Protein AF-A0A7Z0C105-F1 (afdb_monomer_lite)

pLDDT: mean 84.04, std 15.39, range [50.72, 97.62]

InterPro domains:
  IPR003482 Transcription factor WhiB [PTHR38839] (4-57)
  IPR034768 WhiB-like iron-sulfur binding domain [PF02467] (4-47)
  IPR034768 WhiB-like iron-sulfur binding domain [PS51674] (1-46)

Secondary structure (DSSP, 8-state):
--HHHHHHHHHHGGG-TTHHHHHHHHHHTT--SSEETTEEHHHHHHHHHH-TT--HHHHHHHHHHH-GGG-PPPP-----------

Radius of gyration: 14.62 Å; chains: 1; bounding box: 34×46×28 Å

Organism: NCBI:txid374514

Sequence (86 aa):
MRGAEQNKAKQVCQGCPVRTECLAEALDNQIEWGVWGGMTERERRALLRRRPNASWRQVLETARTQSPGDQAPAPAAVPVRAVRSA

Structure (mmCIF, N/CA/C/O backbone):
data_AF-A0A7Z0C105-F1
#
_entry.id   AF-A0A7Z0C105-F1
#
loop_
_atom_site.group_PDB
_atom_site.id
_atom_site.type_symbol
_atom_site.label_atom_id
_atom_site.label_alt_id
_atom_site.label_comp_id
_atom_site.label_asym_id
_atom_site.label_entity_id
_atom_site.label_seq_id
_atom_site.pdbx_PDB_ins_code
_atom_site.Cartn_x
_atom_site.Cartn_y
_atom_site.Cartn_z
_atom_site.occupancy
_atom_site.B_iso_or_equiv
_atom_site.auth_seq_id
_atom_site.auth_comp_id
_atom_site.auth_asym_id
_atom_site.auth_atom_id
_atom_site.pdbx_PDB_model_num
ATOM 1 N N . MET A 1 1 ? 13.851 -5.164 -9.477 1.00 61.47 1 MET A N 1
ATOM 2 C CA . MET A 1 1 ? 13.085 -4.176 -10.278 1.00 61.47 1 MET A CA 1
ATOM 3 C C . MET A 1 1 ? 13.775 -2.820 -10.165 1.00 61.47 1 MET A C 1
ATOM 5 O O . MET A 1 1 ? 14.130 -2.449 -9.054 1.00 61.47 1 MET A O 1
ATOM 9 N N . ARG A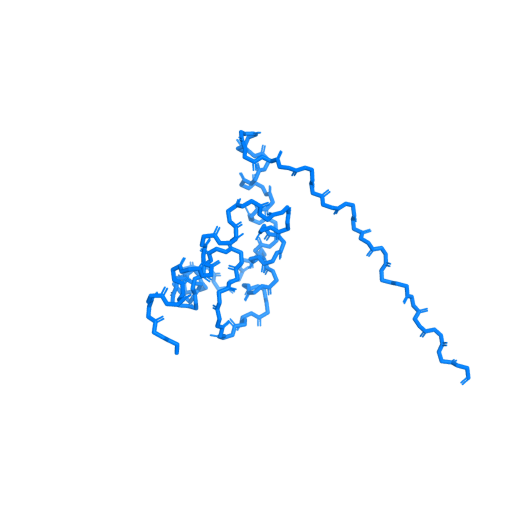 1 2 ? 14.027 -2.104 -11.269 1.00 81.31 2 ARG A N 1
ATOM 10 C CA . ARG A 1 2 ? 14.625 -0.752 -11.218 1.00 81.31 2 ARG A CA 1
ATOM 11 C C . ARG A 1 2 ? 13.566 0.277 -10.795 1.00 81.31 2 ARG A C 1
ATOM 13 O O . ARG A 1 2 ? 12.398 0.113 -11.136 1.00 81.31 2 ARG A O 1
ATOM 20 N N . GLY A 1 3 ? 13.966 1.344 -10.098 1.00 81.06 3 GLY A N 1
ATOM 21 C CA . GLY A 1 3 ? 13.036 2.362 -9.578 1.00 81.06 3 GLY A CA 1
ATOM 22 C C . GLY A 1 3 ? 12.163 3.031 -10.652 1.00 81.06 3 GLY A C 1
ATOM 23 O O . GLY A 1 3 ? 10.997 3.319 -10.402 1.00 81.06 3 GLY A O 1
ATOM 24 N N . ALA A 1 4 ? 12.678 3.192 -11.876 1.00 85.50 4 ALA A N 1
ATOM 25 C CA . ALA A 1 4 ? 11.909 3.729 -13.003 1.00 85.50 4 ALA A CA 1
ATOM 26 C C . ALA A 1 4 ? 10.689 2.859 -13.370 1.00 85.50 4 ALA A C 1
ATOM 28 O O . ALA A 1 4 ? 9.610 3.386 -13.627 1.00 85.50 4 ALA A O 1
ATOM 29 N N . GLU A 1 5 ? 10.827 1.532 -13.326 1.00 88.44 5 GLU A N 1
ATOM 30 C CA . GLU A 1 5 ? 9.725 0.602 -13.614 1.00 88.44 5 GLU A CA 1
ATOM 31 C C . GLU A 1 5 ? 8.686 0.589 -12.486 1.00 88.44 5 GLU A C 1
ATOM 33 O O . GLU A 1 5 ? 7.487 0.490 -12.737 1.00 88.44 5 GLU A O 1
ATOM 38 N N . GLN A 1 6 ? 9.125 0.774 -11.237 1.00 90.88 6 GLN A N 1
ATOM 39 C CA . GLN A 1 6 ? 8.211 0.953 -10.107 1.00 90.88 6 GLN A CA 1
ATOM 40 C C . GLN A 1 6 ? 7.396 2.240 -10.243 1.00 90.88 6 GLN 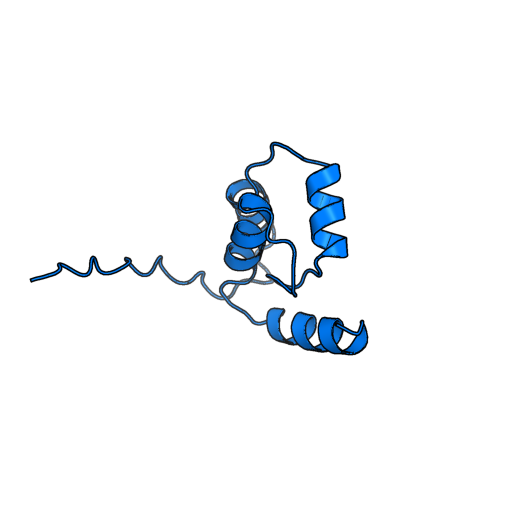A C 1
ATOM 42 O O . GLN A 1 6 ? 6.195 2.226 -9.995 1.00 90.88 6 GLN A O 1
ATOM 47 N N . ASN A 1 7 ? 8.014 3.338 -10.680 1.00 90.31 7 ASN A N 1
ATOM 48 C CA . ASN A 1 7 ? 7.310 4.605 -10.875 1.00 90.31 7 ASN A CA 1
ATOM 49 C C . ASN A 1 7 ? 6.246 4.512 -11.974 1.00 90.31 7 ASN A C 1
ATOM 51 O O . ASN A 1 7 ? 5.136 4.999 -11.770 1.00 90.31 7 ASN A O 1
ATOM 55 N N . LYS A 1 8 ? 6.543 3.832 -13.090 1.00 92.56 8 LYS A N 1
ATOM 56 C CA . LYS A 1 8 ? 5.542 3.544 -14.130 1.00 92.56 8 LYS A CA 1
ATOM 57 C C . LYS A 1 8 ? 4.361 2.754 -13.561 1.00 92.56 8 LYS A C 1
ATOM 59 O O . LYS A 1 8 ? 3.214 3.136 -13.761 1.00 92.56 8 LYS A O 1
ATOM 64 N N . ALA A 1 9 ? 4.627 1.706 -12.780 1.00 92.88 9 ALA A N 1
ATOM 65 C CA . ALA A 1 9 ? 3.569 0.928 -12.137 1.00 92.88 9 ALA A CA 1
ATOM 66 C C . ALA A 1 9 ? 2.737 1.766 -11.144 1.00 92.88 9 ALA A C 1
ATOM 68 O O . ALA A 1 9 ? 1.514 1.656 -11.121 1.00 92.88 9 ALA A O 1
ATOM 69 N N . LYS A 1 10 ? 3.370 2.657 -10.366 1.00 93.69 10 LYS A N 1
ATOM 70 C CA . LYS A 1 10 ? 2.657 3.567 -9.449 1.00 93.69 10 LYS A CA 1
ATOM 71 C C . LYS A 1 10 ? 1.696 4.502 -10.188 1.00 93.69 10 LYS A C 1
ATOM 73 O O . LYS A 1 10 ? 0.630 4.790 -9.653 1.00 93.69 10 LYS A O 1
ATOM 78 N N . GLN A 1 11 ? 2.048 4.961 -11.392 1.00 93.44 11 GLN A N 1
ATOM 79 C CA . GLN A 1 11 ? 1.174 5.819 -12.204 1.00 93.44 11 GLN A CA 1
ATOM 80 C C . GLN A 1 11 ? -0.105 5.089 -12.625 1.00 93.44 11 GLN A C 1
ATOM 82 O O . GLN A 1 11 ? -1.189 5.653 -12.506 1.00 93.44 11 GLN A O 1
ATOM 87 N N . VAL A 1 12 ? -0.002 3.812 -13.012 1.00 93.12 12 VAL A N 1
ATOM 88 C CA . VAL A 1 12 ? -1.170 2.974 -13.349 1.00 93.12 12 VAL A CA 1
ATOM 89 C C . VAL A 1 12 ? -2.146 2.873 -12.172 1.00 93.12 12 VAL A C 1
ATOM 91 O O . VAL A 1 12 ? -3.359 2.855 -12.365 1.00 93.12 12 VAL A O 1
ATOM 94 N N . CYS A 1 13 ? -1.642 2.859 -10.935 1.00 93.81 13 CYS A N 1
ATOM 95 C CA . CYS A 1 13 ? -2.491 2.762 -9.753 1.00 93.81 13 CYS A CA 1
ATOM 96 C C . CYS A 1 13 ? -3.381 3.993 -9.503 1.00 93.81 13 CYS A C 1
ATOM 98 O O . CYS A 1 13 ? -4.334 3.853 -8.741 1.00 93.81 13 CYS A O 1
ATOM 100 N N . GLN A 1 14 ? -3.104 5.175 -10.074 1.00 88.81 14 GLN A N 1
ATOM 101 C CA . GLN A 1 14 ? -3.807 6.408 -9.680 1.00 88.81 14 GLN A CA 1
ATOM 102 C C . GLN A 1 14 ? -5.311 6.377 -9.966 1.00 88.81 14 GLN A C 1
ATOM 104 O O . GLN A 1 14 ? -6.082 6.764 -9.095 1.00 88.81 14 GLN A O 1
ATOM 109 N N . GLY A 1 15 ? -5.720 5.849 -11.121 1.00 86.75 15 GLY A N 1
ATOM 110 C CA . GLY A 1 15 ? -7.132 5.704 -11.503 1.00 86.75 15 GLY A CA 1
ATOM 111 C C . GLY A 1 15 ? -7.742 4.341 -11.168 1.00 86.75 15 GLY A C 1
ATOM 112 O O . GLY A 1 15 ? -8.819 4.015 -11.659 1.00 86.75 15 GLY A O 1
ATOM 113 N N . CYS A 1 16 ? -7.046 3.501 -10.399 1.00 90.06 16 CYS A N 1
ATOM 114 C CA . CYS A 1 16 ? -7.505 2.146 -10.120 1.00 90.06 16 CYS A CA 1
ATOM 115 C C . CYS A 1 16 ? -8.625 2.162 -9.060 1.00 90.06 16 CYS A C 1
ATOM 117 O O . CYS A 1 16 ? -8.365 2.576 -7.927 1.00 90.06 16 CYS A O 1
ATOM 119 N N . PRO A 1 17 ? -9.841 1.665 -9.360 1.00 88.12 17 PRO A N 1
ATOM 120 C CA . PRO A 1 17 ? -10.972 1.714 -8.426 1.00 88.12 17 PRO A CA 1
ATOM 121 C C . PRO A 1 17 ? -10.768 0.840 -7.179 1.00 88.12 17 PRO A C 1
ATOM 123 O O . PRO A 1 17 ? -11.424 1.054 -6.167 1.00 88.12 17 PRO A O 1
ATOM 126 N N . VAL A 1 18 ? -9.836 -0.120 -7.238 1.00 93.25 18 VAL A N 1
ATOM 127 C CA . VAL A 1 18 ? -9.471 -1.021 -6.129 1.00 93.25 18 VAL A CA 1
ATOM 128 C C . VAL A 1 18 ? -8.151 -0.651 -5.461 1.00 93.25 18 VAL A C 1
ATOM 130 O O . VAL A 1 18 ? -7.514 -1.494 -4.831 1.00 93.25 18 VAL A O 1
ATOM 133 N N . ARG A 1 19 ? -7.655 0.581 -5.644 1.00 93.81 19 ARG A N 1
ATOM 134 C CA . ARG A 1 19 ? -6.329 0.984 -5.138 1.00 93.81 19 ARG A CA 1
ATOM 135 C C . ARG A 1 19 ? -6.199 0.753 -3.631 1.00 93.81 19 ARG A C 1
ATOM 137 O O . ARG A 1 19 ? -5.162 0.265 -3.183 1.00 93.81 19 ARG A O 1
ATOM 144 N N . THR A 1 20 ? -7.247 1.076 -2.876 1.00 9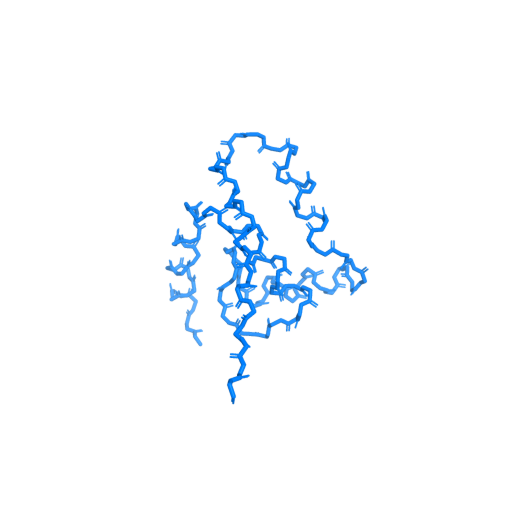3.56 20 THR A N 1
ATOM 145 C CA . THR A 1 20 ? -7.302 0.931 -1.416 1.00 93.56 20 THR A CA 1
ATOM 146 C C . THR A 1 20 ? -7.286 -0.534 -0.994 1.00 93.56 20 THR A C 1
ATOM 148 O O . THR A 1 20 ? -6.468 -0.924 -0.165 1.00 93.56 20 THR A O 1
ATOM 151 N N . GLU A 1 21 ? -8.135 -1.352 -1.604 1.00 94.06 21 GLU A N 1
ATOM 152 C CA . GLU A 1 21 ? -8.282 -2.780 -1.334 1.00 94.06 21 GLU A CA 1
ATOM 153 C C . GLU A 1 21 ? -6.997 -3.534 -1.702 1.00 94.06 21 GLU A C 1
ATOM 155 O O . GLU A 1 21 ? -6.494 -4.336 -0.920 1.00 94.06 21 GLU A O 1
ATOM 160 N N . CYS A 1 22 ? -6.405 -3.206 -2.853 1.00 96.25 22 CYS A N 1
ATOM 161 C CA . CYS A 1 22 ? -5.127 -3.746 -3.313 1.00 96.25 22 CYS A CA 1
ATOM 162 C C . CYS A 1 22 ? -3.978 -3.414 -2.346 1.00 96.25 22 CYS A C 1
ATOM 164 O O . CYS A 1 22 ? -3.141 -4.273 -2.065 1.00 96.25 22 CYS A O 1
ATOM 166 N N . LEU A 1 23 ? -3.926 -2.183 -1.822 1.00 96.94 23 LEU A N 1
ATOM 167 C CA . LEU A 1 23 ? -2.913 -1.806 -0.835 1.00 96.94 23 LEU A CA 1
ATOM 168 C C . LEU A 1 23 ? -3.125 -2.521 0.503 1.00 96.94 23 LEU A C 1
ATOM 170 O O . LEU A 1 23 ? -2.151 -2.984 1.096 1.00 96.94 23 LEU A O 1
ATOM 174 N N . ALA A 1 24 ? -4.374 -2.606 0.965 1.00 96.25 24 ALA A N 1
ATOM 175 C CA . ALA A 1 24 ? -4.727 -3.301 2.197 1.00 96.25 24 ALA A CA 1
ATOM 176 C C . ALA A 1 24 ? -4.297 -4.769 2.137 1.00 96.25 24 ALA A C 1
ATOM 178 O O . ALA A 1 24 ? -3.585 -5.224 3.026 1.00 96.25 24 ALA A O 1
ATOM 179 N N . GLU A 1 25 ? -4.615 -5.461 1.041 1.00 95.88 25 GLU A N 1
ATOM 180 C CA . GLU A 1 25 ? -4.236 -6.860 0.831 1.00 95.88 25 GLU A CA 1
ATOM 181 C C . GLU A 1 25 ? -2.716 -7.060 0.907 1.00 95.88 25 GLU A C 1
ATOM 183 O O . GLU A 1 25 ? -2.228 -7.986 1.554 1.00 95.88 25 GLU A O 1
ATOM 188 N N . ALA A 1 26 ? -1.945 -6.159 0.294 1.00 97.62 26 ALA A N 1
ATOM 189 C CA . ALA A 1 26 ? -0.491 -6.245 0.312 1.00 97.62 26 ALA A CA 1
ATOM 190 C C . ALA A 1 26 ? 0.124 -5.987 1.694 1.00 97.62 26 ALA A C 1
ATOM 192 O O . ALA A 1 26 ? 1.198 -6.514 1.986 1.00 97.62 26 ALA A O 1
ATOM 193 N N . LEU A 1 27 ? -0.510 -5.157 2.523 1.00 97.00 27 LEU A N 1
ATOM 194 C CA . LEU A 1 27 ? -0.039 -4.859 3.874 1.00 97.00 27 LEU A CA 1
ATOM 195 C C . LEU A 1 27 ? -0.456 -5.948 4.869 1.00 97.00 27 LEU A C 1
ATOM 197 O O . LEU A 1 27 ? 0.397 -6.418 5.618 1.00 97.00 27 LEU A O 1
ATOM 201 N N . ASP A 1 28 ? -1.718 -6.381 4.834 1.00 94.62 28 ASP A N 1
ATOM 202 C CA . ASP A 1 28 ? -2.258 -7.412 5.729 1.00 94.62 28 ASP A CA 1
ATOM 203 C C . ASP A 1 28 ? -1.549 -8.764 5.519 1.00 94.62 28 ASP A C 1
ATOM 205 O O . ASP A 1 28 ? -1.212 -9.438 6.489 1.00 94.62 28 ASP A O 1
ATOM 209 N N . ASN A 1 29 ? -1.230 -9.123 4.268 1.00 95.12 29 ASN A N 1
ATOM 210 C CA . ASN A 1 29 ? -0.491 -10.354 3.945 1.00 95.12 29 ASN A CA 1
ATOM 211 C C . ASN A 1 29 ? 1.031 -10.164 3.860 1.00 95.12 29 ASN A C 1
ATOM 213 O O . ASN A 1 29 ? 1.737 -11.077 3.438 1.00 95.12 29 ASN A O 1
ATOM 217 N N . GLN A 1 30 ? 1.543 -8.976 4.196 1.00 95.00 30 GLN A N 1
ATOM 218 C CA . GLN A 1 30 ? 2.974 -8.655 4.153 1.00 95.00 30 GLN A CA 1
ATOM 219 C C . GLN A 1 30 ? 3.654 -9.034 2.824 1.00 95.00 30 GLN A C 1
ATOM 221 O O . GLN A 1 30 ? 4.789 -9.505 2.806 1.00 95.00 30 GLN A O 1
ATOM 226 N N . ILE A 1 31 ? 2.974 -8.807 1.693 1.00 96.50 31 ILE A N 1
ATOM 227 C CA . ILE A 1 31 ? 3.488 -9.180 0.372 1.00 96.50 31 ILE A CA 1
ATOM 228 C C . ILE A 1 31 ? 4.820 -8.471 0.133 1.00 96.50 31 ILE A C 1
ATOM 230 O O . ILE A 1 31 ? 4.896 -7.235 0.101 1.00 96.50 31 ILE A O 1
ATOM 234 N N . GLU A 1 32 ? 5.864 -9.265 -0.082 1.00 93.88 32 GLU A N 1
ATOM 235 C CA . GLU A 1 32 ? 7.236 -8.770 -0.057 1.00 93.88 32 GLU A CA 1
ATOM 236 C C . GLU A 1 32 ? 7.631 -8.049 -1.348 1.00 93.88 32 GLU A C 1
ATOM 238 O O . GLU A 1 32 ? 8.469 -7.166 -1.303 1.00 93.88 32 GLU A O 1
ATOM 243 N N . TRP A 1 33 ? 6.989 -8.305 -2.491 1.00 93.75 33 TRP A N 1
ATOM 244 C CA . TRP A 1 33 ? 7.461 -7.808 -3.796 1.00 93.75 33 TRP A CA 1
ATOM 245 C C . TRP A 1 33 ? 6.472 -6.872 -4.501 1.00 93.75 33 TRP A C 1
ATOM 247 O O . TRP A 1 33 ? 5.278 -6.828 -4.200 1.00 93.75 33 TRP A O 1
ATOM 257 N N . GLY A 1 34 ? 6.970 -6.136 -5.499 1.00 94.31 34 GLY A N 1
ATOM 258 C CA . GLY A 1 34 ? 6.144 -5.405 -6.468 1.00 94.31 34 GLY A CA 1
ATOM 259 C C . GLY A 1 34 ? 5.517 -4.099 -5.964 1.00 94.31 34 GLY A C 1
ATOM 260 O O . GLY A 1 34 ? 5.747 -3.647 -4.835 1.00 94.31 34 GLY A O 1
ATOM 261 N N . VAL A 1 35 ? 4.729 -3.472 -6.841 1.00 96.44 35 VAL A N 1
ATOM 262 C CA . VAL A 1 35 ? 3.944 -2.263 -6.552 1.00 96.44 35 VAL A CA 1
ATOM 263 C C . VAL A 1 35 ? 2.493 -2.662 -6.325 1.00 96.44 35 VAL A C 1
ATOM 265 O O . VAL A 1 35 ? 1.903 -3.323 -7.170 1.00 96.44 35 VAL A O 1
ATOM 268 N N . TRP A 1 36 ? 1.934 -2.242 -5.194 1.00 96.88 36 TRP A N 1
ATOM 269 C CA . TRP A 1 36 ? 0.572 -2.570 -4.777 1.00 96.88 36 TRP A CA 1
ATOM 270 C C . TRP A 1 36 ? -0.123 -1.303 -4.307 1.00 96.88 36 TRP A C 1
ATOM 272 O O . TRP A 1 36 ? 0.453 -0.554 -3.517 1.00 96.88 36 TRP A O 1
ATOM 282 N N . GLY A 1 37 ? -1.313 -1.030 -4.846 1.00 95.81 37 GLY A N 1
ATOM 283 C CA . GLY A 1 37 ? -2.111 0.156 -4.522 1.00 95.81 37 GLY A CA 1
ATOM 284 C C . GLY A 1 37 ? -1.336 1.482 -4.548 1.00 95.81 37 GLY A C 1
ATOM 285 O O . GLY A 1 37 ? -1.570 2.368 -3.732 1.00 95.81 37 GLY A O 1
ATOM 286 N N . GLY A 1 38 ? -0.381 1.613 -5.473 1.00 96.00 38 GLY A N 1
ATOM 287 C CA . GLY A 1 38 ? 0.449 2.809 -5.621 1.00 96.00 38 GLY A CA 1
ATOM 288 C C . GLY A 1 38 ? 1.642 2.894 -4.667 1.00 96.00 38 GLY A C 1
ATOM 289 O O . GLY A 1 38 ? 2.262 3.949 -4.597 1.00 96.00 38 GLY A O 1
ATOM 290 N N . MET A 1 39 ? 2.001 1.818 -3.960 1.00 96.25 39 MET A N 1
ATOM 291 C CA . MET A 1 39 ? 3.164 1.770 -3.067 1.00 96.25 39 MET A CA 1
ATOM 292 C C . MET A 1 39 ? 4.162 0.690 -3.475 1.00 96.25 39 MET A C 1
ATOM 294 O O . MET A 1 39 ? 3.806 -0.458 -3.746 1.00 96.25 39 MET A O 1
ATOM 298 N N . THR A 1 40 ? 5.441 1.047 -3.453 1.00 96.31 40 THR A N 1
ATOM 299 C CA . THR A 1 40 ? 6.562 0.111 -3.566 1.00 96.31 40 THR A CA 1
ATOM 300 C C . THR A 1 40 ? 6.701 -0.735 -2.304 1.00 96.31 40 THR A C 1
ATOM 302 O O . THR A 1 40 ? 6.306 -0.331 -1.211 1.00 96.31 40 THR A O 1
ATOM 305 N N . GLU A 1 41 ? 7.357 -1.883 -2.442 1.00 95.25 41 GLU A N 1
ATOM 306 C CA . GLU A 1 41 ? 7.809 -2.725 -1.330 1.00 95.25 41 GLU A CA 1
ATOM 307 C C . GLU A 1 41 ? 8.473 -1.921 -0.201 1.00 95.25 41 GLU A C 1
ATOM 309 O O . GLU A 1 41 ? 8.097 -2.055 0.961 1.00 95.25 41 GLU A O 1
ATOM 314 N N . ARG A 1 42 ? 9.429 -1.039 -0.529 1.00 94.44 42 ARG A N 1
ATOM 315 C CA . ARG A 1 42 ? 10.164 -0.243 0.466 1.00 94.44 42 ARG A CA 1
ATOM 316 C C . ARG A 1 42 ? 9.237 0.669 1.272 1.00 94.44 42 ARG A C 1
ATOM 318 O O . ARG A 1 42 ? 9.408 0.794 2.485 1.00 94.44 42 ARG A O 1
ATOM 325 N N . GLU A 1 43 ? 8.278 1.303 0.603 1.00 95.75 43 GLU A N 1
ATOM 326 C CA . GLU A 1 43 ? 7.294 2.182 1.240 1.00 95.75 43 GLU A CA 1
ATOM 327 C C . GLU A 1 43 ? 6.343 1.373 2.138 1.00 95.75 43 GLU A C 1
ATOM 329 O O . GLU A 1 43 ? 6.119 1.758 3.287 1.00 95.75 43 GLU A O 1
ATOM 334 N N . ARG A 1 44 ? 5.865 0.207 1.677 1.00 96.88 44 ARG A N 1
ATOM 335 C CA . ARG A 1 44 ? 5.033 -0.697 2.492 1.00 96.88 44 ARG A CA 1
ATOM 336 C C . ARG A 1 44 ? 5.779 -1.217 3.719 1.00 96.88 44 ARG A C 1
ATOM 338 O O . ARG A 1 44 ? 5.263 -1.144 4.830 1.00 96.88 44 ARG A O 1
ATOM 345 N N . ARG A 1 45 ? 7.036 -1.646 3.565 1.00 96.12 45 ARG A N 1
ATOM 346 C CA . ARG A 1 45 ? 7.873 -2.095 4.692 1.00 96.12 45 ARG A CA 1
ATOM 347 C C . ARG A 1 45 ? 8.060 -0.998 5.742 1.00 96.12 45 ARG A C 1
ATOM 349 O O . ARG A 1 45 ? 8.160 -1.297 6.928 1.00 96.12 45 ARG A O 1
ATOM 356 N N . ALA A 1 46 ? 8.115 0.271 5.331 1.00 96.44 46 ALA A N 1
ATOM 357 C CA . ALA A 1 46 ? 8.172 1.391 6.268 1.00 96.44 46 ALA A CA 1
ATOM 358 C C . ALA A 1 46 ? 6.868 1.562 7.065 1.00 96.44 46 ALA A C 1
ATOM 360 O O . ALA A 1 46 ? 6.934 1.874 8.253 1.00 96.44 46 ALA A O 1
ATOM 361 N N . LEU A 1 47 ? 5.705 1.325 6.448 1.00 95.38 47 LEU A N 1
ATOM 362 C CA . LEU A 1 47 ? 4.412 1.328 7.138 1.00 95.38 47 LEU A CA 1
ATOM 363 C C . LEU A 1 47 ? 4.294 0.179 8.143 1.00 95.38 47 LEU A C 1
ATOM 365 O O . LEU A 1 47 ? 3.962 0.428 9.301 1.00 95.38 47 LEU A O 1
ATOM 369 N N . LEU A 1 48 ? 4.642 -1.042 7.733 1.00 95.69 48 LEU A N 1
ATOM 370 C CA . LEU A 1 48 ? 4.587 -2.225 8.596 1.00 95.69 48 LEU A CA 1
ATOM 371 C C . LEU A 1 48 ? 5.471 -2.073 9.841 1.00 95.69 48 LEU A C 1
ATOM 373 O O . LEU A 1 48 ? 5.041 -2.399 10.941 1.00 95.69 48 LEU A O 1
ATOM 377 N N . ARG A 1 49 ? 6.663 -1.469 9.711 1.00 95.56 49 ARG A N 1
ATOM 378 C CA . ARG A 1 49 ? 7.520 -1.160 10.873 1.00 95.56 49 ARG A CA 1
ATOM 379 C C . ARG A 1 49 ? 6.902 -0.152 11.841 1.00 95.56 49 ARG A C 1
ATOM 381 O O . ARG A 1 49 ? 7.180 -0.211 13.031 1.00 95.56 49 ARG A O 1
ATOM 388 N N . ARG A 1 50 ? 6.105 0.797 11.343 1.00 94.81 50 ARG A N 1
ATOM 389 C CA . ARG A 1 50 ? 5.450 1.816 12.179 1.00 94.81 50 ARG A CA 1
ATOM 390 C C . ARG A 1 50 ? 4.205 1.277 12.877 1.00 94.81 50 ARG A C 1
ATOM 392 O O . ARG A 1 50 ? 3.847 1.789 13.932 1.00 94.81 50 ARG A O 1
ATOM 399 N N . ARG A 1 51 ? 3.518 0.305 12.270 1.00 93.31 51 ARG A N 1
ATOM 400 C CA . ARG A 1 51 ? 2.261 -0.265 12.770 1.00 93.31 51 ARG A CA 1
ATOM 401 C C . ARG A 1 51 ? 2.203 -1.777 12.494 1.00 93.31 51 ARG A C 1
ATOM 403 O O . ARG A 1 51 ? 1.511 -2.188 11.565 1.00 93.31 51 ARG A O 1
ATOM 410 N N . PRO A 1 52 ? 2.908 -2.603 13.286 1.00 89.75 52 PRO A N 1
ATOM 411 C CA . PRO A 1 52 ? 3.003 -4.044 13.034 1.00 89.75 52 PRO A CA 1
ATOM 412 C C . PRO A 1 52 ? 1.672 -4.791 13.208 1.00 89.75 52 PRO A C 1
ATOM 414 O O . PRO A 1 52 ? 1.460 -5.796 12.543 1.00 89.75 52 PRO A O 1
ATOM 417 N N . ASN A 1 53 ? 0.765 -4.275 14.046 1.00 89.31 53 ASN A N 1
ATOM 418 C CA . ASN A 1 53 ? -0.497 -4.938 14.407 1.00 89.31 53 ASN A CA 1
ATOM 419 C C . ASN A 1 53 ? -1.740 -4.176 13.907 1.00 89.31 53 ASN A C 1
ATOM 421 O O . ASN A 1 53 ? -2.817 -4.293 14.487 1.00 89.31 53 ASN A O 1
ATOM 425 N N . ALA A 1 54 ? -1.592 -3.316 12.897 1.00 91.12 54 ALA A N 1
ATOM 426 C CA . ALA A 1 54 ? -2.733 -2.596 12.339 1.00 91.12 54 ALA A CA 1
ATOM 427 C C . ALA A 1 54 ? -3.559 -3.494 11.411 1.00 91.12 54 ALA A C 1
ATOM 429 O O . ALA A 1 54 ? -3.005 -4.239 10.612 1.00 91.12 54 ALA A O 1
ATOM 430 N N . SER A 1 55 ? -4.882 -3.338 11.469 1.00 91.88 55 SER A N 1
ATOM 431 C CA . SER A 1 55 ? -5.798 -3.798 10.421 1.00 91.88 55 SER A CA 1
ATOM 432 C C . SER A 1 55 ? -5.763 -2.787 9.273 1.00 91.88 55 SER A C 1
ATOM 434 O O . SER A 1 55 ? -6.372 -1.713 9.361 1.00 91.88 55 SER A O 1
ATOM 436 N N . TRP A 1 56 ? -4.989 -3.063 8.219 1.00 93.69 56 TRP A N 1
ATOM 437 C CA . TRP A 1 56 ? -4.743 -2.065 7.175 1.00 93.69 56 TRP A CA 1
ATOM 438 C C . TRP A 1 56 ? -5.968 -1.808 6.316 1.00 93.69 56 TRP A C 1
ATOM 440 O O . TRP A 1 56 ? -6.178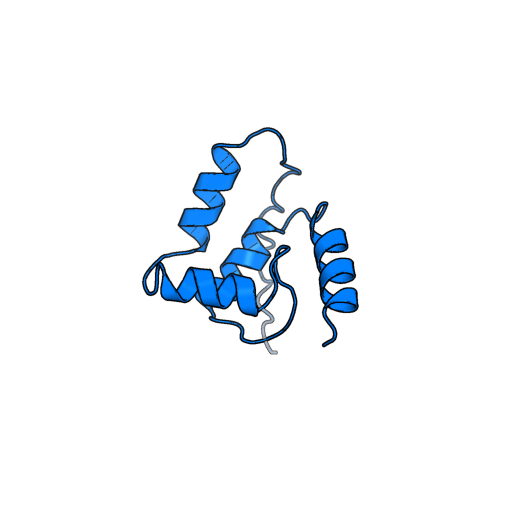 -0.662 5.918 1.00 93.69 56 TRP A O 1
ATOM 450 N N . ARG A 1 57 ? -6.822 -2.817 6.113 1.00 91.62 57 ARG A N 1
ATOM 451 C CA . ARG A 1 57 ? -8.134 -2.640 5.479 1.00 91.62 57 ARG A CA 1
ATOM 452 C C . ARG A 1 57 ? -8.950 -1.542 6.164 1.00 91.62 57 ARG A C 1
ATOM 454 O O . ARG A 1 57 ? -9.290 -0.553 5.521 1.00 91.62 57 ARG A O 1
ATOM 461 N N . GLN A 1 58 ? -9.148 -1.635 7.480 1.00 90.69 58 GLN A N 1
ATOM 462 C CA . GLN A 1 58 ? -9.910 -0.627 8.230 1.00 90.69 58 GLN A CA 1
ATOM 463 C C . GLN A 1 58 ? -9.233 0.749 8.212 1.00 90.69 58 GLN A C 1
ATOM 465 O O . GLN A 1 58 ? -9.902 1.766 8.012 1.00 90.69 58 GLN A O 1
ATOM 470 N N . VAL A 1 59 ? -7.908 0.796 8.402 1.00 92.38 59 VAL A N 1
ATOM 471 C CA . VAL A 1 59 ? -7.145 2.056 8.405 1.00 92.38 59 VAL A CA 1
ATOM 472 C C . VAL A 1 59 ? -7.291 2.793 7.073 1.00 92.38 59 VAL A C 1
ATOM 474 O O . VAL A 1 59 ? -7.510 4.004 7.059 1.00 92.38 59 VAL A O 1
ATOM 477 N N . LEU A 1 60 ? -7.174 2.078 5.954 1.00 92.25 60 LEU A N 1
ATOM 478 C CA . LEU A 1 60 ? -7.200 2.674 4.622 1.00 92.25 60 LEU A CA 1
ATOM 479 C C . LEU A 1 60 ? -8.622 2.997 4.147 1.00 92.25 60 LEU A C 1
ATOM 481 O O . LEU A 1 60 ? -8.820 4.035 3.517 1.00 92.25 60 LEU A O 1
ATOM 485 N N . GLU A 1 61 ? -9.619 2.171 4.474 1.00 88.50 61 GLU A N 1
ATOM 486 C CA . GLU A 1 61 ? -11.031 2.466 4.189 1.00 88.50 61 GLU A CA 1
ATOM 487 C C . GLU A 1 61 ? -11.501 3.721 4.923 1.00 88.50 61 GLU A C 1
ATOM 489 O O . GLU A 1 61 ? -12.128 4.591 4.318 1.00 88.50 61 GLU A O 1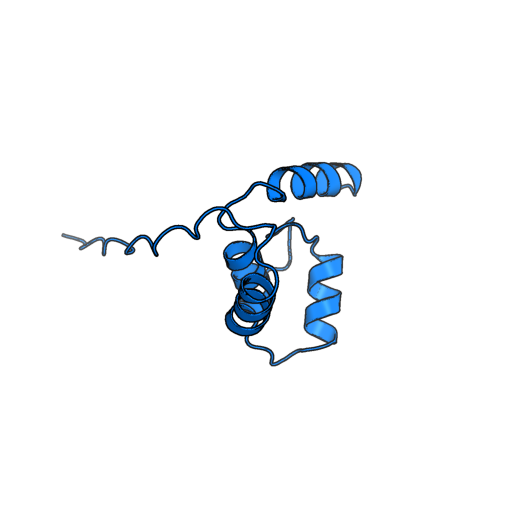
ATOM 494 N N . THR A 1 62 ? -11.129 3.853 6.199 1.00 90.12 62 THR A N 1
ATOM 495 C CA . THR A 1 62 ? -11.439 5.038 7.008 1.00 90.12 62 THR A CA 1
ATOM 496 C C . THR A 1 62 ? -10.789 6.296 6.427 1.00 90.12 62 THR A C 1
ATOM 498 O O . THR A 1 62 ? -11.418 7.347 6.353 1.00 90.12 62 THR A O 1
ATOM 501 N N . ALA A 1 63 ? -9.540 6.201 5.961 1.00 88.06 63 ALA A N 1
ATOM 502 C CA . ALA A 1 63 ? -8.874 7.324 5.303 1.00 88.06 63 ALA A 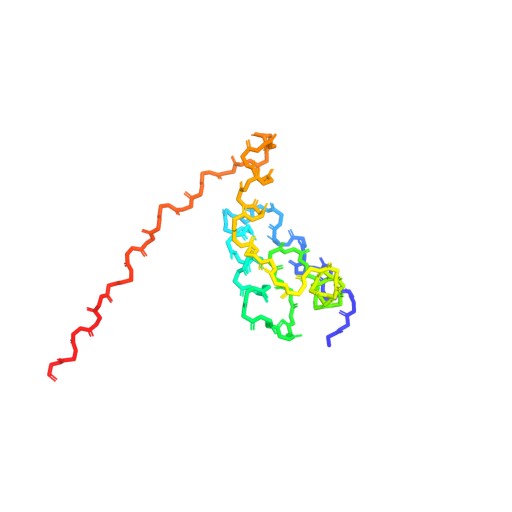CA 1
ATOM 503 C C . ALA A 1 63 ? -9.540 7.697 3.964 1.00 88.06 63 ALA A C 1
ATOM 505 O O . ALA A 1 63 ? -9.671 8.882 3.652 1.00 88.06 63 ALA A O 1
ATOM 506 N N . ARG A 1 64 ? -9.992 6.700 3.186 1.00 83.25 64 ARG A N 1
ATOM 507 C CA . ARG A 1 64 ? -10.693 6.911 1.909 1.00 83.25 64 ARG A CA 1
ATOM 508 C C . ARG A 1 64 ? -12.008 7.660 2.113 1.00 83.25 64 ARG A C 1
ATOM 510 O O . ARG A 1 64 ? -12.258 8.634 1.410 1.00 83.25 64 ARG A O 1
ATOM 517 N N . THR A 1 65 ? -12.837 7.235 3.065 1.00 80.56 65 THR A N 1
ATOM 518 C CA . THR A 1 65 ? -14.155 7.850 3.315 1.00 80.56 65 THR A CA 1
ATOM 519 C C . THR A 1 65 ? -14.057 9.287 3.816 1.00 80.56 65 THR A C 1
ATOM 521 O O . THR A 1 65 ? -14.924 10.098 3.506 1.00 80.56 65 THR A O 1
ATOM 524 N N . GLN A 1 66 ? -12.979 9.633 4.519 1.00 79.12 66 GLN A N 1
ATOM 525 C CA . GLN A 1 66 ? -12.712 10.998 4.982 1.00 79.12 66 GLN A CA 1
ATOM 526 C C . GLN A 1 66 ? -12.238 11.943 3.864 1.00 79.12 66 GLN A C 1
ATOM 528 O O . GLN A 1 66 ? -12.285 13.158 4.036 1.00 79.12 66 GLN A O 1
ATOM 533 N N . SER A 1 67 ? -11.802 11.407 2.719 1.00 67.06 67 SER A N 1
ATOM 534 C CA . SER A 1 67 ? -11.335 12.167 1.553 1.00 67.06 67 SER A CA 1
ATOM 535 C C . SER A 1 67 ? -12.261 11.924 0.348 1.00 67.06 67 SER A C 1
ATOM 537 O O . SER A 1 67 ? -11.949 11.109 -0.521 1.00 67.06 67 SER A O 1
ATOM 539 N N . PRO A 1 68 ? -13.420 12.605 0.265 1.00 57.16 68 PRO A N 1
ATOM 540 C CA . PRO A 1 68 ? -14.439 12.329 -0.756 1.00 57.16 68 PRO A CA 1
ATOM 541 C C . PRO A 1 68 ? -14.043 12.720 -2.194 1.00 57.16 68 PRO A C 1
ATOM 543 O O . PRO A 1 68 ? -14.733 12.336 -3.131 1.00 57.16 68 PRO A O 1
ATOM 546 N N . GLY A 1 69 ? -12.945 13.457 -2.397 1.00 58.38 69 GLY A N 1
ATOM 547 C CA . GLY A 1 69 ? -12.555 14.003 -3.706 1.00 58.38 69 GLY A CA 1
ATOM 548 C C . GLY A 1 69 ? -11.874 13.042 -4.693 1.00 58.38 69 GLY A C 1
ATOM 549 O O . GLY A 1 69 ? -11.614 13.457 -5.815 1.00 58.38 69 GLY A O 1
ATOM 550 N N . ASP A 1 70 ? -11.573 11.796 -4.306 1.00 57.56 70 ASP A N 1
ATOM 551 C CA . ASP A 1 70 ? -10.693 10.884 -5.075 1.00 57.56 70 ASP A CA 1
ATOM 552 C C . ASP A 1 70 ? -11.361 9.525 -5.406 1.00 57.56 70 ASP A C 1
ATOM 554 O O . ASP A 1 70 ? -10.687 8.552 -5.745 1.00 57.56 70 ASP A O 1
ATOM 558 N N . GLN A 1 71 ? -12.690 9.407 -5.256 1.00 57.34 71 GLN A N 1
ATOM 559 C CA . GLN A 1 71 ? -13.392 8.115 -5.339 1.00 57.34 71 GLN A CA 1
ATOM 560 C C . GLN A 1 71 ? -14.118 7.885 -6.674 1.00 57.34 71 GLN A C 1
ATOM 562 O O . GLN A 1 71 ? -15.154 8.485 -6.953 1.00 57.34 71 GLN A O 1
ATOM 567 N N . ALA A 1 72 ? -13.634 6.903 -7.441 1.00 54.38 72 ALA A N 1
ATOM 568 C CA . ALA A 1 72 ? -14.499 6.036 -8.243 1.00 54.38 72 ALA A CA 1
ATOM 569 C C . ALA A 1 72 ? -15.222 5.053 -7.295 1.00 54.38 72 ALA A C 1
ATOM 571 O O . ALA A 1 72 ? -14.632 4.676 -6.276 1.00 54.38 72 ALA A O 1
ATOM 572 N N . PRO A 1 73 ? -16.473 4.634 -7.574 1.00 53.72 73 PRO A N 1
ATOM 573 C CA . PRO A 1 73 ? -17.201 3.733 -6.686 1.00 53.72 73 PRO A CA 1
ATOM 574 C C . PRO A 1 73 ? -16.389 2.451 -6.471 1.00 53.72 73 PRO A C 1
ATOM 576 O O . PRO A 1 73 ? -15.955 1.820 -7.438 1.00 53.72 73 PRO A O 1
ATOM 579 N N . ALA A 1 74 ? -16.168 2.087 -5.202 1.00 56.16 74 ALA A N 1
ATOM 580 C CA . ALA A 1 74 ? -15.562 0.811 -4.835 1.00 56.16 74 ALA A CA 1
ATOM 581 C C . ALA A 1 74 ? -16.291 -0.308 -5.594 1.00 56.16 74 ALA A C 1
ATOM 583 O O . ALA A 1 74 ? -17.529 -0.280 -5.635 1.00 56.16 74 ALA A O 1
ATOM 584 N N . PRO A 1 75 ? -15.599 -1.280 -6.217 1.00 55.16 75 PRO A N 1
ATOM 585 C CA . PRO A 1 75 ? -16.325 -2.375 -6.827 1.00 55.16 75 PRO A CA 1
ATOM 586 C C . PRO A 1 75 ? -17.058 -3.106 -5.715 1.00 55.16 75 PRO A C 1
ATOM 588 O O . PRO A 1 75 ? -16.450 -3.548 -4.738 1.00 55.16 75 PRO A O 1
ATOM 591 N N . ALA A 1 76 ? -18.378 -3.202 -5.868 1.00 54.69 76 ALA A N 1
ATOM 592 C CA . ALA A 1 76 ? -19.197 -4.091 -5.069 1.00 54.69 76 ALA A CA 1
ATOM 593 C C . ALA A 1 76 ? -18.470 -5.435 -4.990 1.00 54.69 76 ALA A C 1
ATOM 595 O O . ALA A 1 76 ? -18.110 -5.984 -6.033 1.00 54.69 76 ALA A O 1
ATOM 596 N N . ALA A 1 77 ? -18.184 -5.887 -3.765 1.00 55.41 77 ALA A N 1
ATOM 597 C CA . ALA A 1 77 ? -17.502 -7.141 -3.490 1.00 55.41 77 ALA A CA 1
ATOM 598 C C . ALA A 1 77 ? -18.027 -8.218 -4.445 1.00 55.41 77 ALA A C 1
ATOM 600 O O . ALA A 1 77 ? -19.178 -8.639 -4.337 1.00 55.41 77 ALA A O 1
ATOM 601 N N . VAL A 1 78 ? -17.211 -8.599 -5.431 1.00 50.72 78 VAL A N 1
ATOM 602 C CA . VAL A 1 78 ? -17.589 -9.637 -6.386 1.00 50.72 78 VAL A CA 1
ATOM 603 C C . VAL A 1 78 ? -17.662 -10.917 -5.560 1.00 50.72 78 VAL A C 1
ATOM 605 O O . VAL A 1 78 ? -16.632 -11.315 -5.008 1.00 50.72 78 VAL A O 1
ATOM 608 N N . PRO A 1 79 ? -18.837 -11.550 -5.395 1.00 50.88 79 PRO A N 1
ATOM 609 C CA . PRO A 1 79 ? -18.903 -12.788 -4.642 1.00 50.88 79 PRO A CA 1
ATOM 610 C C . PRO A 1 79 ? -18.004 -13.801 -5.353 1.00 50.88 79 PRO A C 1
ATOM 612 O O . PRO A 1 79 ? -18.209 -14.102 -6.532 1.00 50.88 79 PRO A O 1
ATOM 615 N N . VAL A 1 80 ? -16.981 -14.301 -4.652 1.00 56.16 80 VAL A N 1
ATOM 616 C CA . VAL A 1 80 ? -16.150 -15.400 -5.151 1.00 56.16 80 VAL A CA 1
ATOM 617 C C . VAL A 1 80 ? -17.090 -16.579 -5.353 1.00 56.16 80 VAL A C 1
ATOM 619 O O . VAL A 1 80 ? -17.587 -17.175 -4.397 1.00 56.16 80 VAL A O 1
ATOM 622 N N . ARG A 1 81 ? -17.407 -16.872 -6.614 1.00 62.47 81 ARG A N 1
ATOM 623 C CA . ARG A 1 81 ? -18.291 -17.975 -6.970 1.00 62.47 81 ARG A CA 1
ATOM 624 C C . ARG A 1 81 ? -17.603 -19.262 -6.520 1.00 62.47 81 ARG A C 1
ATOM 626 O O . ARG A 1 81 ? -16.558 -19.615 -7.058 1.00 62.47 81 ARG A O 1
ATOM 633 N N . ALA A 1 82 ? -18.168 -19.933 -5.518 1.00 59.97 82 ALA A N 1
ATOM 634 C CA . ALA A 1 82 ? -17.670 -21.219 -5.051 1.00 59.97 82 ALA A CA 1
ATOM 635 C C . ALA A 1 82 ? -17.648 -22.200 -6.232 1.00 59.97 82 ALA A C 1
ATOM 637 O O . ALA A 1 82 ? -18.700 -22.592 -6.746 1.00 59.97 82 ALA A O 1
ATOM 638 N N . VAL A 1 83 ? -16.451 -22.569 -6.690 1.00 60.53 83 VAL A N 1
ATOM 639 C CA . VAL A 1 83 ? -16.277 -23.672 -7.634 1.00 60.53 83 VAL A CA 1
ATOM 640 C C . VAL A 1 83 ? -16.604 -24.943 -6.859 1.00 60.53 83 VAL A C 1
ATOM 642 O O . VAL A 1 83 ? -15.831 -25.387 -6.015 1.00 60.53 83 VAL A O 1
ATOM 645 N N . ARG A 1 84 ? -17.795 -25.495 -7.093 1.00 64.75 84 ARG A N 1
ATOM 646 C CA . ARG A 1 84 ? -18.128 -26.850 -6.657 1.00 64.75 84 ARG A CA 1
ATOM 647 C C . ARG A 1 84 ? -17.402 -27.813 -7.591 1.00 64.75 84 ARG A C 1
ATOM 649 O O . ARG A 1 84 ? -17.745 -27.881 -8.768 1.00 64.75 84 ARG A O 1
ATOM 656 N N . SER A 1 85 ? -16.396 -28.510 -7.073 1.00 60.03 85 SER A N 1
ATOM 657 C CA . SER A 1 85 ? -15.834 -29.694 -7.724 1.00 60.03 85 SER A CA 1
ATOM 658 C C . SER A 1 85 ? -16.936 -30.750 -7.845 1.00 60.03 85 SER A C 1
ATOM 660 O O . SER A 1 85 ? -17.636 -31.009 -6.863 1.00 60.03 85 SER A O 1
ATOM 662 N N . ALA A 1 86 ? -17.127 -31.264 -9.060 1.00 65.44 86 ALA A N 1
ATOM 663 C CA . ALA A 1 86 ? -18.017 -32.383 -9.362 1.00 65.44 86 ALA A CA 1
ATOM 664 C C . ALA A 1 86 ? -17.376 -33.717 -8.963 1.00 65.44 86 ALA A C 1
ATOM 666 O O . ALA A 1 86 ? -16.125 -33.788 -8.996 1.00 65.44 86 ALA A O 1
#

Foldseek 3Di:
DDVVVLQVVLVVLQLPQCLQVQLLVCLVVVPQAGATSSDGNVRSVVVCVVPVPDNSSVVSVVVCVVPVPRHDDRPDPDPPPPPDDD